Protein AF-A0A383B5S7-F1 (afdb_monomer)

Solvent-accessible surface area (backbone atoms only — not comparable to full-atom values): 5520 Å² total; per-residue (Å²): 138,53,63,57,72,75,46,49,49,57,53,50,50,52,50,54,54,50,56,54,57,73,72,63,53,76,64,63,63,48,42,46,73,76,42,44,67,62,48,50,54,52,50,45,43,49,72,48,50,41,36,50,52,52,53,56,50,54,72,76,43,98,63,57,71,70,56,46,51,51,51,51,54,58,36,68,47,79,88,58,75,65,54,52,56,51,30,49,75,69,70,49,90,120

pLDDT: mean 93.18, std 4.65, range [66.75, 98.19]

Secondary structure (DSSP, 8-state):
--HIIIIIHHHHHHHHHHHHHHT--HHHHHHHHHSHHHHHHHHHIIIIIHHHHHHHHHHHS---HHHHHHHHHHHHSPPPTHHHHHHHHTT---

Foldseek 3Di:
DDCCVPPVVVVVVVVLVVVVVVPDDPVVVVVCVVCVVVVVVVCCCQQPVQLVVLQVVPVPDPDDPVVSVVSNVVSNDDDDPVVVVVCVVVVHDD

Sequence (94 aa):
MNIVTDVILPLALAFIMFVLGLGLTGADFLRVVKQPRDFFVGSFSQIILLPIIAFLLIKIWPVAPELAIGVMIIAAAPGGVTSNLLTSFAKGDV

Radius of gyration: 16.73 Å; Cα contacts (8 Å, |Δi|>4): 33; chains: 1; bounding box: 34×34×36 Å

Mean predicted aligned error: 4.19 Å

Organism: NCBI:txid408172

Structure (mmCIF, N/CA/C/O backbone):
data_AF-A0A383B5S7-F1
#
_entry.id   AF-A0A383B5S7-F1
#
loop_
_atom_site.group_PDB
_atom_site.id
_atom_site.type_symbol
_atom_site.label_atom_id
_atom_site.label_alt_id
_atom_site.label_comp_id
_atom_site.label_asym_id
_atom_site.label_entity_id
_atom_site.label_seq_id
_atom_site.pdbx_PDB_ins_code
_atom_site.Cartn_x
_atom_site.Cartn_y
_atom_site.Cartn_z
_atom_site.occupancy
_atom_site.B_iso_or_equiv
_atom_site.auth_seq_id
_atom_site.auth_comp_id
_atom_site.auth_asym_id
_atom_site.auth_atom_id
_atom_site.pdbx_PDB_model_num
ATOM 1 N N . MET A 1 1 ? 15.971 -20.510 -10.488 1.00 66.75 1 MET A N 1
ATOM 2 C CA . MET A 1 1 ? 15.185 -20.556 -9.242 1.00 66.75 1 MET A CA 1
ATOM 3 C C . MET A 1 1 ? 16.085 -20.084 -8.126 1.00 66.75 1 MET A C 1
ATOM 5 O O . MET A 1 1 ? 17.056 -20.767 -7.813 1.00 66.75 1 MET A O 1
ATOM 9 N N . ASN A 1 2 ? 15.853 -18.874 -7.634 1.00 91.25 2 ASN A N 1
ATOM 10 C CA . ASN A 1 2 ? 16.637 -18.318 -6.542 1.00 91.25 2 ASN A CA 1
ATOM 11 C C . ASN A 1 2 ? 15.798 -18.472 -5.276 1.00 91.25 2 ASN A C 1
ATOM 13 O O . ASN A 1 2 ? 14.760 -17.836 -5.125 1.00 91.25 2 ASN A O 1
ATOM 17 N N . ILE A 1 3 ? 16.239 -19.350 -4.374 1.00 94.62 3 ILE A N 1
ATOM 18 C CA . ILE A 1 3 ? 15.490 -19.695 -3.159 1.00 94.62 3 ILE A CA 1
ATOM 19 C C . ILE A 1 3 ? 15.124 -18.459 -2.325 1.00 94.62 3 ILE A C 1
ATOM 21 O O . ILE A 1 3 ? 14.085 -18.435 -1.667 1.00 94.62 3 ILE A O 1
ATOM 25 N N . VAL A 1 4 ? 15.944 -17.408 -2.396 1.00 94.56 4 VAL A N 1
ATOM 26 C CA . VAL A 1 4 ? 15.700 -16.157 -1.682 1.00 94.56 4 VAL A CA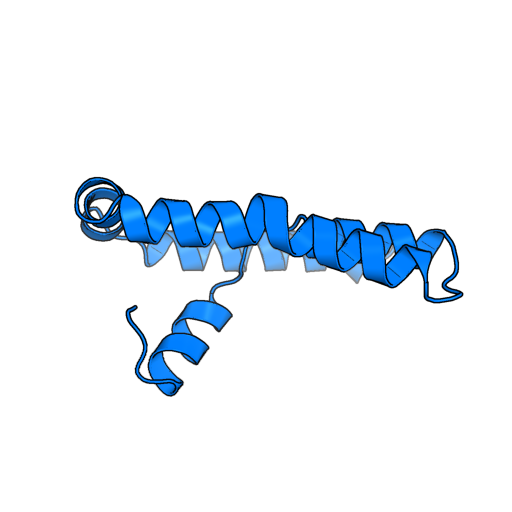 1
ATOM 27 C C . VAL A 1 4 ? 14.458 -15.451 -2.221 1.00 94.56 4 VAL A C 1
ATOM 29 O O . VAL A 1 4 ? 13.559 -15.128 -1.449 1.00 94.56 4 VAL A O 1
ATOM 32 N N . THR A 1 5 ? 14.379 -15.231 -3.534 1.00 93.88 5 THR A N 1
ATOM 33 C CA . THR A 1 5 ? 13.273 -14.484 -4.152 1.00 93.88 5 THR A CA 1
ATOM 34 C C . THR A 1 5 ? 12.003 -15.307 -4.260 1.00 93.88 5 THR A C 1
ATOM 36 O O . THR A 1 5 ? 10.914 -14.766 -4.100 1.00 93.88 5 THR A O 1
ATOM 39 N N . ASP A 1 6 ? 12.145 -16.607 -4.504 1.00 94.25 6 ASP A N 1
ATOM 40 C CA . ASP A 1 6 ? 11.020 -17.457 -4.889 1.00 94.25 6 ASP A CA 1
ATOM 41 C C . ASP A 1 6 ? 10.337 -18.087 -3.663 1.00 94.25 6 ASP A C 1
ATOM 43 O O . ASP A 1 6 ? 9.171 -18.468 -3.734 1.00 94.25 6 ASP A O 1
ATOM 47 N N . VAL A 1 7 ? 11.046 -18.192 -2.529 1.00 94.88 7 VAL A N 1
ATOM 48 C CA . VAL A 1 7 ? 10.544 -18.865 -1.316 1.00 94.88 7 VAL A CA 1
ATOM 49 C C . VAL A 1 7 ? 10.671 -17.983 -0.080 1.00 94.88 7 VAL A C 1
ATOM 51 O O . VAL A 1 7 ? 9.679 -17.747 0.609 1.00 94.88 7 VAL A O 1
ATOM 54 N N . ILE A 1 8 ? 11.872 -17.477 0.210 1.00 96.38 8 ILE A N 1
ATOM 55 C CA . ILE A 1 8 ? 12.130 -16.777 1.476 1.00 96.38 8 ILE A CA 1
ATOM 56 C C . ILE A 1 8 ? 11.373 -15.445 1.535 1.00 96.38 8 ILE A C 1
ATOM 58 O O . ILE A 1 8 ? 10.698 -15.186 2.529 1.00 96.38 8 ILE A O 1
ATOM 62 N N . LEU A 1 9 ? 11.443 -14.616 0.486 1.00 94.88 9 LEU A N 1
ATOM 63 C CA . LEU A 1 9 ? 10.771 -13.310 0.469 1.00 94.88 9 LEU A CA 1
ATOM 64 C C . LEU A 1 9 ? 9.237 -13.418 0.586 1.00 94.88 9 LEU A C 1
ATOM 66 O O . LEU A 1 9 ? 8.680 -12.736 1.450 1.00 94.88 9 LEU A O 1
ATOM 70 N N . PRO A 1 10 ? 8.532 -14.274 -0.186 1.00 94.56 10 PRO A N 1
ATOM 71 C CA . PRO A 1 10 ? 7.089 -14.447 -0.025 1.00 94.56 10 PRO A CA 1
ATOM 72 C C . PRO A 1 10 ? 6.701 -14.958 1.363 1.00 94.56 10 PRO A C 1
ATOM 74 O O . PRO A 1 10 ? 5.738 -14.466 1.949 1.00 94.56 10 PRO A O 1
ATOM 77 N N . LEU A 1 11 ? 7.463 -15.909 1.917 1.00 96.88 11 LEU A N 1
ATOM 78 C CA . LEU A 1 11 ? 7.178 -16.464 3.239 1.00 96.88 11 LEU A CA 1
ATOM 79 C C . LEU A 1 11 ? 7.397 -15.425 4.348 1.00 96.88 11 LEU A C 1
ATOM 81 O O . LEU A 1 11 ? 6.586 -15.325 5.267 1.00 96.88 11 LEU A O 1
ATOM 85 N N . ALA A 1 12 ? 8.449 -14.611 4.235 1.00 94.75 12 ALA A N 1
ATOM 86 C CA . ALA A 1 12 ? 8.696 -13.500 5.145 1.00 94.75 12 ALA A CA 1
ATOM 87 C C . ALA A 1 12 ? 7.574 -12.453 5.069 1.00 94.75 12 ALA A C 1
ATOM 89 O O . ALA A 1 12 ? 7.076 -12.020 6.106 1.00 94.75 12 ALA A O 1
ATOM 90 N N . LEU A 1 13 ? 7.124 -12.090 3.862 1.00 92.19 13 LEU A N 1
ATOM 91 C CA . LEU A 1 13 ? 6.009 -11.158 3.681 1.00 92.19 13 LEU A CA 1
ATOM 92 C C . LEU A 1 13 ? 4.709 -11.715 4.274 1.00 92.19 13 LEU A C 1
ATOM 94 O O . LEU A 1 13 ? 4.008 -10.993 4.981 1.00 92.19 13 LEU A O 1
ATOM 98 N N . ALA A 1 14 ? 4.412 -12.998 4.049 1.00 94.25 14 ALA A N 1
ATOM 99 C CA . ALA A 1 14 ? 3.250 -13.663 4.632 1.00 94.25 14 ALA A CA 1
ATOM 100 C C . ALA A 1 14 ? 3.296 -13.640 6.167 1.00 94.25 14 ALA A C 1
ATOM 102 O O . ALA A 1 14 ? 2.297 -13.322 6.810 1.00 94.25 14 ALA A O 1
ATOM 103 N N . PHE A 1 15 ? 4.465 -13.906 6.757 1.00 95.44 15 PHE A N 1
ATOM 104 C CA . PHE A 1 15 ? 4.657 -13.834 8.203 1.00 95.44 15 PHE A CA 1
ATOM 105 C C . PHE A 1 15 ? 4.477 -12.408 8.747 1.00 95.44 15 PHE A C 1
ATOM 107 O O . PHE A 1 15 ? 3.768 -12.220 9.733 1.00 95.44 15 PHE A O 1
ATOM 114 N N . ILE A 1 16 ? 5.048 -11.394 8.086 1.00 91.06 16 ILE A N 1
ATOM 115 C CA . ILE A 1 16 ? 4.884 -9.981 8.472 1.00 91.06 16 ILE A CA 1
ATOM 116 C C . ILE A 1 16 ? 3.403 -9.581 8.438 1.00 91.06 16 ILE A C 1
ATOM 118 O O . ILE A 1 16 ? 2.910 -8.974 9.388 1.00 91.06 16 ILE A O 1
ATOM 122 N N . MET A 1 17 ? 2.680 -9.954 7.378 1.00 91.56 17 MET A N 1
ATOM 123 C CA . MET A 1 17 ? 1.252 -9.646 7.239 1.00 91.56 17 MET A CA 1
ATOM 124 C C . MET A 1 17 ? 0.392 -10.387 8.268 1.00 91.56 17 MET A C 1
ATOM 126 O O . MET A 1 17 ? -0.575 -9.825 8.778 1.00 91.56 17 MET A O 1
ATOM 130 N N . PHE A 1 18 ? 0.762 -11.617 8.630 1.00 94.12 18 PHE A N 1
ATOM 131 C CA . PHE A 1 18 ? 0.098 -12.365 9.697 1.00 94.12 18 PHE A CA 1
ATOM 132 C C . PHE A 1 18 ? 0.271 -11.689 11.063 1.00 94.12 18 PHE A C 1
ATOM 134 O O . PHE A 1 18 ? -0.715 -11.455 11.760 1.00 94.12 18 PHE A O 1
ATOM 141 N N . VAL A 1 19 ? 1.503 -11.319 11.426 1.00 91.94 19 VAL A N 1
ATOM 142 C CA . VAL A 1 19 ? 1.795 -10.633 12.698 1.00 91.94 19 VAL A CA 1
ATOM 143 C C . VAL A 1 19 ? 1.085 -9.281 12.776 1.00 91.94 19 VAL A C 1
ATOM 145 O O . VAL A 1 19 ? 0.528 -8.947 13.819 1.00 91.94 19 VAL A O 1
ATOM 148 N N . LEU A 1 20 ? 1.042 -8.532 11.671 1.00 89.19 20 LEU A N 1
ATOM 149 C CA . LEU A 1 20 ? 0.266 -7.294 11.563 1.00 89.19 20 LEU A CA 1
ATOM 150 C C . LEU A 1 20 ? -1.216 -7.551 11.862 1.00 89.19 20 LEU A C 1
ATOM 152 O O . LEU A 1 20 ? -1.808 -6.838 12.669 1.00 89.19 20 LEU A O 1
ATOM 156 N N . GLY A 1 21 ? -1.793 -8.596 11.263 1.00 90.44 21 GLY A N 1
ATOM 157 C CA . GLY A 1 21 ? -3.191 -8.971 11.468 1.00 90.44 21 GLY A CA 1
ATOM 158 C C . GLY A 1 21 ? -3.528 -9.325 12.919 1.00 90.44 21 GLY A C 1
ATOM 159 O O . GLY A 1 21 ? -4.597 -8.955 13.394 1.00 90.44 21 GLY A O 1
ATOM 160 N N . LEU A 1 22 ? -2.614 -9.974 13.648 1.00 92.62 22 LEU A N 1
ATOM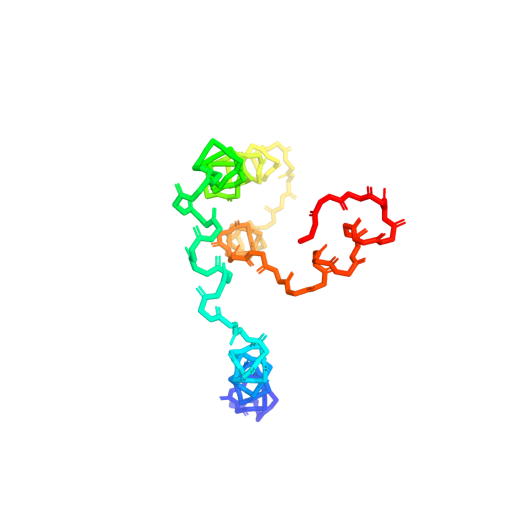 161 C CA . LEU A 1 22 ? -2.795 -10.284 15.075 1.00 92.62 22 LEU A CA 1
ATOM 162 C C . LEU A 1 22 ? -2.867 -9.034 15.966 1.00 92.62 22 LEU A C 1
ATOM 164 O O . LEU A 1 22 ? -3.428 -9.101 17.057 1.00 92.62 22 LEU A O 1
ATOM 168 N N . GLY A 1 23 ? -2.289 -7.915 15.521 1.00 87.56 23 GLY A N 1
ATOM 169 C CA . GLY A 1 23 ? -2.340 -6.638 16.232 1.00 87.56 23 GLY A CA 1
ATOM 170 C C . GLY A 1 23 ? -3.629 -5.846 16.006 1.00 87.56 23 GLY A C 1
ATOM 171 O O . GLY A 1 23 ? -3.846 -4.858 16.704 1.00 87.56 23 GLY A O 1
ATOM 172 N N . LEU A 1 24 ? -4.474 -6.250 15.050 1.00 89.50 24 LEU A N 1
ATOM 173 C CA . LEU A 1 24 ? -5.719 -5.550 14.742 1.00 89.50 24 LEU A CA 1
ATOM 174 C C . LEU A 1 24 ? -6.816 -5.896 15.749 1.00 89.50 24 LEU A C 1
ATOM 176 O O . LEU A 1 24 ? -7.036 -7.050 16.117 1.00 89.50 24 LEU A O 1
ATOM 180 N N . THR A 1 25 ? -7.569 -4.878 16.137 1.00 92.75 25 THR A N 1
ATOM 181 C CA . THR A 1 25 ? -8.715 -4.975 17.034 1.00 92.75 25 THR A CA 1
ATOM 182 C C . THR A 1 25 ? -9.998 -4.590 16.301 1.00 92.75 25 THR A C 1
ATOM 184 O O . THR A 1 25 ? -9.990 -3.870 15.303 1.00 92.75 25 THR A O 1
ATOM 187 N N . GLY A 1 26 ? -11.154 -5.010 16.823 1.00 94.31 26 GLY A N 1
ATOM 188 C CA . GLY A 1 26 ? -12.446 -4.577 16.272 1.00 94.31 26 GLY A CA 1
ATOM 189 C C . GLY A 1 26 ? -12.639 -3.050 16.295 1.00 94.31 26 GLY A C 1
ATOM 190 O O . GLY A 1 26 ? -13.388 -2.509 15.481 1.00 94.31 26 GLY A O 1
ATOM 191 N N . ALA A 1 27 ? -11.944 -2.343 17.194 1.00 92.69 27 ALA A N 1
ATOM 192 C CA . ALA A 1 27 ? -11.996 -0.888 17.286 1.00 92.69 27 ALA A CA 1
ATOM 193 C C . ALA A 1 27 ? -11.361 -0.198 16.068 1.00 92.69 27 ALA A C 1
ATOM 195 O O . ALA A 1 27 ? -11.871 0.841 15.645 1.00 92.69 27 ALA A O 1
ATOM 196 N N . ASP A 1 28 ? -10.328 -0.794 15.466 1.00 90.00 28 ASP A N 1
ATOM 197 C CA . ASP A 1 28 ? -9.641 -0.245 14.289 1.00 90.00 28 ASP A CA 1
ATOM 198 C C . ASP A 1 28 ? -10.578 -0.190 13.077 1.00 90.00 28 ASP A C 1
ATOM 200 O O . ASP A 1 28 ? -10.678 0.824 12.387 1.00 90.00 28 ASP A O 1
ATOM 204 N N . PHE A 1 29 ? -11.372 -1.244 12.874 1.00 91.12 29 PHE A N 1
ATOM 205 C CA . PHE A 1 29 ? -12.391 -1.277 11.821 1.00 91.12 29 PHE A CA 1
ATOM 206 C C . PHE A 1 29 ? -13.540 -0.305 12.099 1.00 91.12 29 PHE A C 1
ATOM 208 O O . PHE A 1 29 ? -14.052 0.344 11.187 1.00 91.12 29 PHE A O 1
ATOM 215 N N . LEU A 1 30 ? -13.936 -0.156 13.366 1.00 94.06 30 LEU A N 1
ATOM 216 C CA . LEU A 1 30 ? -14.979 0.794 13.744 1.00 94.06 30 LEU A CA 1
ATOM 217 C C . LEU A 1 30 ? -14.529 2.249 13.542 1.00 94.06 30 LEU A C 1
ATOM 219 O O . LEU A 1 30 ? -15.357 3.106 13.221 1.00 94.06 30 LEU A O 1
ATOM 223 N N . ARG A 1 31 ? -13.231 2.537 13.697 1.00 90.12 31 ARG A N 1
ATOM 224 C CA . ARG A 1 31 ? -12.653 3.865 13.456 1.00 90.12 31 ARG A CA 1
ATOM 225 C C . ARG A 1 31 ? -12.871 4.323 12.013 1.00 90.12 31 ARG A C 1
ATOM 227 O O . ARG A 1 31 ? -13.251 5.471 11.819 1.00 90.12 31 ARG A O 1
ATOM 234 N N . VAL A 1 32 ? -12.763 3.426 11.030 1.00 91.62 32 VAL A N 1
ATOM 235 C CA . VAL A 1 32 ? -13.038 3.730 9.609 1.00 91.62 32 VAL A CA 1
ATOM 236 C C . VAL A 1 32 ? -14.453 4.283 9.407 1.00 91.62 32 VAL A C 1
ATOM 238 O O . VAL A 1 32 ? -14.655 5.227 8.647 1.00 91.62 32 VAL A O 1
ATOM 241 N N . VAL A 1 33 ? -15.436 3.736 10.126 1.00 92.75 33 VAL A N 1
ATOM 242 C CA . VAL A 1 33 ? -16.836 4.186 10.049 1.00 92.75 33 VAL A CA 1
ATOM 243 C C . VAL A 1 33 ? -17.067 5.464 10.860 1.00 92.75 33 VAL A C 1
ATOM 245 O O . VAL A 1 33 ? -17.871 6.306 10.465 1.00 92.75 33 VAL A O 1
ATOM 248 N N . LYS A 1 34 ? -16.370 5.630 11.991 1.00 94.06 34 LYS A N 1
ATOM 249 C CA . LYS A 1 34 ? -16.492 6.809 12.868 1.00 94.06 34 LYS A CA 1
ATOM 250 C C . LYS A 1 34 ? -15.786 8.051 12.320 1.00 94.06 34 LYS A C 1
ATOM 252 O O . LYS A 1 34 ? -16.255 9.160 12.558 1.00 94.06 34 LYS A O 1
ATOM 257 N N . GLN A 1 35 ? -14.682 7.874 11.600 1.00 92.38 35 GLN A N 1
ATOM 258 C CA . GLN A 1 35 ? -13.865 8.934 11.003 1.00 92.38 35 GLN A CA 1
ATOM 259 C C . GLN A 1 35 ? -13.711 8.707 9.484 1.00 92.38 35 GLN A C 1
ATOM 261 O O . GLN A 1 35 ? -12.600 8.546 8.974 1.00 92.38 35 GLN A O 1
ATOM 266 N N . PRO A 1 36 ? -14.820 8.700 8.718 1.00 93.31 36 PRO A N 1
ATOM 267 C CA . PRO A 1 36 ? -14.789 8.324 7.305 1.00 93.31 36 PRO A CA 1
ATOM 268 C C . PRO A 1 36 ? -14.018 9.336 6.459 1.00 93.31 36 PRO A C 1
ATOM 270 O O . PRO A 1 36 ? -13.357 8.964 5.495 1.00 93.31 36 PRO A O 1
ATOM 273 N N . ARG A 1 37 ? -14.070 10.624 6.825 1.00 94.81 37 ARG A N 1
ATOM 274 C CA . ARG A 1 37 ? -13.354 11.684 6.109 1.00 94.81 37 ARG A CA 1
ATOM 275 C C . ARG A 1 37 ? -11.852 11.412 6.083 1.00 94.81 37 ARG A C 1
ATOM 277 O O . ARG A 1 37 ? -11.254 11.473 5.014 1.00 94.81 37 ARG A O 1
ATOM 284 N N . ASP A 1 38 ? -11.270 11.081 7.229 1.00 91.94 38 ASP A N 1
ATOM 285 C CA . ASP A 1 38 ? -9.824 10.896 7.356 1.00 91.94 38 ASP A CA 1
ATOM 286 C C . ASP A 1 38 ? -9.380 9.626 6.616 1.00 91.94 38 ASP A C 1
ATOM 288 O O . ASP A 1 38 ? -8.409 9.651 5.856 1.00 91.94 38 ASP A O 1
ATOM 292 N N . PHE A 1 39 ? -10.178 8.556 6.709 1.00 92.56 39 PHE A N 1
ATOM 293 C CA . PHE A 1 39 ? -9.982 7.337 5.926 1.00 92.56 39 PHE A CA 1
ATOM 294 C C . PHE A 1 39 ? -10.019 7.585 4.411 1.00 92.56 39 PHE A C 1
ATOM 296 O O . PHE A 1 39 ? -9.134 7.114 3.693 1.00 92.56 39 PHE A O 1
ATOM 303 N N . PHE A 1 40 ? -11.020 8.311 3.901 1.00 95.12 40 PHE A N 1
ATOM 304 C CA . PHE A 1 40 ? -11.148 8.561 2.462 1.00 95.12 40 PHE A CA 1
ATOM 305 C C . PHE A 1 40 ? -10.041 9.469 1.936 1.00 95.12 40 PHE A C 1
ATOM 307 O O . PHE A 1 40 ? -9.525 9.211 0.851 1.00 95.12 40 PHE A O 1
ATOM 314 N N . VAL A 1 41 ? -9.638 10.490 2.696 1.00 95.69 41 VAL A N 1
ATOM 315 C CA . VAL A 1 41 ? -8.505 11.350 2.325 1.00 95.69 41 VAL A CA 1
ATOM 316 C C . VAL A 1 41 ? -7.219 10.526 2.234 1.00 95.69 41 VAL A C 1
ATOM 318 O O . VAL A 1 41 ? -6.508 10.622 1.229 1.00 95.69 41 VAL A O 1
ATOM 321 N N . GLY A 1 42 ? -6.942 9.677 3.229 1.00 93.50 42 GLY A N 1
ATOM 322 C CA . GLY A 1 42 ? -5.777 8.789 3.217 1.00 93.50 42 GLY A CA 1
ATOM 323 C C . GLY A 1 42 ? -5.819 7.784 2.065 1.00 93.50 42 GLY A C 1
ATOM 324 O O . GLY A 1 42 ? -4.871 7.683 1.289 1.00 93.50 42 GLY A O 1
ATOM 325 N N . SER A 1 43 ? -6.952 7.102 1.888 1.00 93.75 43 SER A N 1
ATOM 326 C CA . SER A 1 43 ? -7.135 6.085 0.845 1.00 93.75 43 SER A CA 1
ATOM 327 C C . SER A 1 43 ? -7.043 6.672 -0.562 1.00 93.75 43 SER A C 1
ATOM 329 O O . SER A 1 43 ? -6.384 6.098 -1.424 1.00 93.75 43 SER A O 1
ATOM 331 N N . PHE A 1 44 ? -7.648 7.838 -0.801 1.00 96.62 44 PHE A N 1
ATOM 332 C CA . PHE A 1 44 ? -7.534 8.540 -2.079 1.00 96.62 44 PHE A CA 1
ATOM 333 C C . PHE A 1 44 ? -6.087 8.959 -2.356 1.00 96.62 44 PHE A C 1
ATOM 335 O O . PHE A 1 44 ? -5.583 8.771 -3.465 1.00 96.62 44 PHE A O 1
ATOM 342 N N . SER A 1 45 ? -5.394 9.477 -1.339 1.00 95.94 45 SER A N 1
ATOM 343 C CA . SER A 1 45 ? -3.991 9.873 -1.477 1.00 95.94 45 SER A CA 1
ATOM 344 C C . SER A 1 45 ? -3.091 8.674 -1.801 1.00 95.94 45 SER A C 1
ATOM 346 O O . SER A 1 45 ? -2.210 8.779 -2.651 1.00 95.94 45 SER A O 1
ATOM 348 N N . GLN A 1 46 ? -3.344 7.516 -1.189 1.00 95.75 46 GLN A N 1
ATOM 349 C CA . GLN A 1 46 ? -2.557 6.304 -1.420 1.00 95.75 46 GLN A CA 1
ATOM 350 C C . GLN A 1 46 ? -2.865 5.644 -2.769 1.00 95.75 46 GLN A C 1
ATOM 352 O O . GLN A 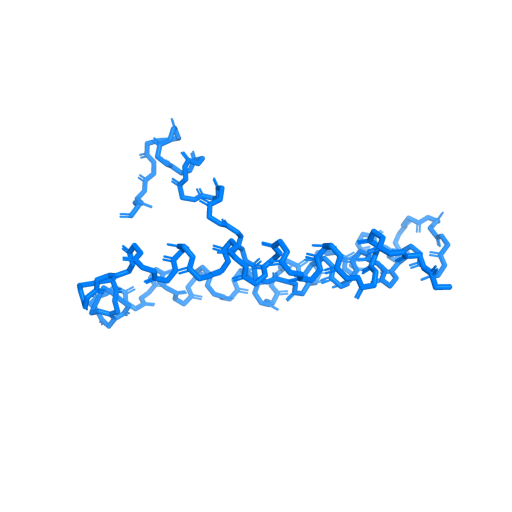1 46 ? -1.949 5.268 -3.488 1.00 95.75 46 GLN A O 1
ATOM 357 N N . ILE A 1 47 ? -4.143 5.474 -3.114 1.00 95.50 47 ILE A N 1
ATOM 358 C CA . ILE A 1 47 ? -4.559 4.657 -4.267 1.00 95.50 47 ILE A CA 1
ATOM 359 C C . ILE A 1 47 ? -4.528 5.461 -5.571 1.00 95.50 47 ILE A C 1
ATOM 361 O O . ILE A 1 47 ? -4.321 4.891 -6.638 1.00 95.50 47 ILE A O 1
ATOM 365 N N . ILE A 1 48 ? -4.740 6.778 -5.505 1.00 96.81 48 ILE A N 1
ATOM 366 C CA . ILE A 1 48 ? -4.866 7.630 -6.694 1.00 96.81 48 ILE A CA 1
ATOM 367 C C . ILE A 1 48 ? -3.699 8.604 -6.788 1.00 96.81 48 ILE A C 1
ATOM 369 O O . ILE A 1 48 ? -2.961 8.592 -7.774 1.00 96.81 48 ILE A O 1
ATOM 373 N N . LEU A 1 49 ? -3.513 9.446 -5.768 1.00 97.88 49 LEU A N 1
ATOM 374 C CA . LEU A 1 49 ? -2.543 10.538 -5.843 1.00 97.88 49 LEU A CA 1
ATOM 375 C C . LEU A 1 49 ? -1.106 10.011 -5.975 1.00 97.88 49 LEU A C 1
ATOM 377 O O . LEU A 1 49 ? -0.374 10.465 -6.853 1.00 97.88 49 LEU A O 1
ATOM 381 N N . LEU A 1 50 ? -0.714 9.034 -5.154 1.00 97.62 50 LEU A N 1
ATOM 382 C CA . LEU A 1 50 ? 0.637 8.472 -5.170 1.00 97.62 50 LEU A CA 1
ATOM 383 C C . LEU A 1 50 ? 0.987 7.793 -6.514 1.00 97.62 50 LEU A C 1
ATOM 385 O O . LEU A 1 50 ? 2.021 8.155 -7.082 1.00 97.62 50 LEU A O 1
ATOM 389 N N . PRO A 1 51 ? 0.157 6.900 -7.095 1.00 97.69 51 PRO A N 1
ATOM 390 C CA . PRO A 1 51 ? 0.413 6.354 -8.428 1.00 97.69 51 PRO A CA 1
ATOM 391 C C . PRO A 1 51 ? 0.473 7.407 -9.536 1.00 97.69 51 PRO A C 1
ATOM 393 O O . PRO A 1 51 ? 1.304 7.285 -10.434 1.00 97.69 51 PRO A O 1
ATOM 396 N N . ILE A 1 52 ? -0.354 8.458 -9.478 1.00 98.19 52 ILE A N 1
ATOM 397 C CA . ILE A 1 52 ? -0.289 9.562 -10.449 1.00 98.19 52 ILE A CA 1
ATOM 398 C C . ILE A 1 52 ? 1.051 10.291 -10.335 1.00 98.19 52 ILE A C 1
ATOM 400 O O . ILE A 1 52 ? 1.705 10.521 -11.351 1.00 98.19 52 ILE A O 1
ATOM 404 N N . ILE A 1 53 ? 1.488 10.621 -9.118 1.00 97.88 53 ILE A N 1
ATOM 405 C CA . ILE A 1 53 ? 2.785 11.269 -8.889 1.00 97.88 53 ILE A CA 1
ATOM 406 C C . ILE A 1 53 ? 3.916 10.382 -9.418 1.00 97.88 53 ILE A C 1
ATOM 408 O O . ILE A 1 53 ? 4.761 10.860 -10.173 1.00 97.88 53 ILE A O 1
ATOM 412 N N . ALA A 1 54 ? 3.909 9.090 -9.086 1.00 97.56 54 ALA A N 1
ATOM 413 C CA . ALA A 1 54 ? 4.905 8.138 -9.567 1.00 97.56 54 ALA A CA 1
ATOM 414 C C . ALA A 1 54 ? 4.934 8.067 -11.103 1.00 97.56 54 ALA A C 1
ATOM 416 O O . ALA A 1 54 ? 6.008 8.148 -11.699 1.00 97.56 54 ALA A O 1
ATOM 417 N N . PHE A 1 55 ? 3.765 8.004 -11.748 1.00 97.56 55 PHE A N 1
ATOM 418 C CA . PHE A 1 55 ? 3.640 7.992 -13.205 1.00 97.56 55 PHE A CA 1
ATOM 419 C C . PHE A 1 55 ? 4.195 9.268 -13.854 1.00 97.56 55 PHE A C 1
ATOM 421 O O . PHE A 1 55 ? 4.908 9.204 -14.858 1.00 97.56 55 PHE A O 1
ATOM 428 N N . LEU A 1 56 ? 3.895 10.435 -13.282 1.00 97.75 56 LEU A N 1
ATOM 429 C CA . LEU A 1 56 ? 4.423 11.708 -13.769 1.00 97.75 56 LEU A CA 1
ATOM 430 C C . LEU A 1 56 ? 5.951 11.764 -13.637 1.00 97.75 56 LEU A C 1
ATOM 432 O O . LEU A 1 56 ? 6.620 12.200 -14.573 1.00 97.75 56 LEU A O 1
ATOM 436 N N . LEU A 1 57 ? 6.508 11.269 -12.527 1.00 96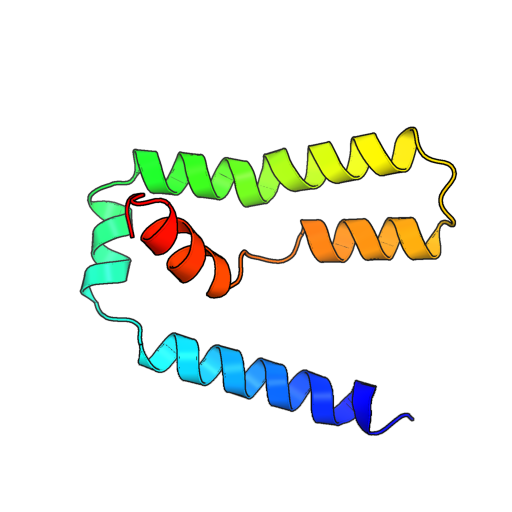.56 57 LEU A N 1
ATOM 437 C CA . LEU A 1 57 ? 7.956 11.217 -12.303 1.00 96.56 57 LEU A CA 1
ATOM 438 C C . LEU A 1 57 ? 8.671 10.326 -13.329 1.00 96.56 57 LEU A C 1
ATOM 440 O O . LEU A 1 57 ? 9.656 10.756 -13.927 1.00 96.56 57 LEU A O 1
ATOM 444 N N . ILE A 1 58 ? 8.166 9.119 -13.596 1.00 97.12 58 ILE A N 1
ATOM 445 C CA . ILE A 1 58 ? 8.789 8.217 -14.585 1.00 97.12 58 ILE A CA 1
ATOM 446 C C . ILE A 1 58 ? 8.631 8.710 -16.030 1.00 97.12 58 ILE A C 1
ATOM 448 O O . ILE A 1 58 ? 9.374 8.274 -16.903 1.00 97.12 58 ILE A O 1
ATOM 452 N N . LYS A 1 59 ? 7.676 9.608 -16.309 1.00 95.00 59 LYS A N 1
ATOM 453 C CA . LYS A 1 59 ? 7.511 10.222 -17.636 1.00 95.00 59 LYS A CA 1
ATOM 454 C C . LYS A 1 59 ? 8.556 11.291 -17.934 1.00 95.00 59 LYS A C 1
ATOM 456 O O . LYS A 1 59 ? 8.905 11.467 -19.099 1.00 95.00 59 LYS A O 1
ATOM 461 N N . ILE A 1 60 ? 9.017 12.010 -16.913 1.00 96.50 60 ILE A N 1
ATOM 462 C CA . ILE A 1 60 ? 10.015 13.078 -17.064 1.00 96.50 60 ILE A CA 1
ATOM 463 C C . ILE A 1 60 ? 11.445 12.577 -16.853 1.00 96.50 60 ILE A C 1
ATOM 465 O O . ILE A 1 60 ? 12.383 13.171 -17.380 1.00 96.50 60 ILE A O 1
ATOM 469 N N . TRP A 1 61 ? 11.626 11.493 -16.095 1.00 94.75 61 TRP A N 1
ATOM 470 C CA . TRP A 1 61 ? 12.942 10.930 -15.821 1.00 94.75 61 TRP A CA 1
ATOM 471 C C . TRP A 1 61 ? 13.326 9.886 -16.879 1.00 94.75 61 TRP A C 1
ATOM 473 O O . TRP A 1 61 ? 12.518 9.002 -17.168 1.00 94.75 61 TRP A O 1
ATOM 483 N N . PRO A 1 62 ? 14.552 9.913 -17.434 1.00 92.81 62 PRO A N 1
ATOM 484 C CA . PRO A 1 62 ? 15.014 8.897 -18.378 1.00 92.81 62 PRO A CA 1
ATOM 485 C C . PRO A 1 62 ? 15.366 7.594 -17.639 1.00 92.81 62 PRO A C 1
ATOM 487 O O . PRO A 1 62 ? 16.535 7.277 -17.425 1.00 92.81 62 PRO A O 1
ATOM 490 N N . VAL A 1 63 ? 14.349 6.854 -17.198 1.00 94.81 63 VAL A N 1
ATOM 491 C CA . VAL A 1 63 ? 14.486 5.533 -16.565 1.00 94.81 63 VAL A CA 1
ATOM 492 C C . VAL A 1 63 ? 14.238 4.413 -17.574 1.00 94.81 63 VAL A C 1
ATOM 494 O O . VAL A 1 63 ? 13.442 4.558 -18.501 1.00 94.81 63 VAL A O 1
ATOM 497 N N . ALA A 1 64 ? 14.907 3.276 -17.383 1.00 97.00 64 ALA A N 1
ATOM 498 C CA . ALA A 1 64 ? 14.657 2.085 -18.188 1.00 97.00 64 ALA A CA 1
ATOM 499 C C . ALA A 1 64 ? 13.207 1.582 -17.989 1.00 97.00 64 ALA A C 1
ATOM 501 O O . ALA A 1 64 ? 12.681 1.698 -16.873 1.00 97.00 64 ALA A O 1
ATOM 502 N N . PRO A 1 65 ? 12.552 1.014 -19.021 1.00 94.88 65 PRO A N 1
ATOM 503 C CA . PRO A 1 65 ? 11.166 0.548 -18.926 1.00 94.88 65 PRO A CA 1
ATOM 504 C C . PRO A 1 65 ? 10.914 -0.427 -17.768 1.00 94.88 65 PRO A C 1
ATOM 506 O O . PRO A 1 65 ? 9.875 -0.365 -17.114 1.00 94.88 65 PRO A O 1
ATOM 509 N N . GLU A 1 66 ? 11.879 -1.290 -17.462 1.00 96.44 66 GLU A N 1
ATOM 510 C CA . GLU A 1 66 ? 11.796 -2.284 -16.390 1.00 96.44 66 GLU A CA 1
ATOM 511 C C . GLU A 1 66 ? 11.748 -1.612 -15.010 1.00 96.44 66 GLU A C 1
ATOM 513 O O . GLU A 1 66 ? 10.966 -2.002 -14.142 1.00 96.44 66 GLU A O 1
ATOM 518 N N . LEU A 1 67 ? 12.540 -0.550 -14.824 1.00 96.19 67 LEU A N 1
ATOM 519 C CA . LEU A 1 67 ? 12.541 0.252 -13.599 1.00 96.19 67 LEU A CA 1
ATOM 520 C C . LEU A 1 67 ? 11.253 1.062 -13.466 1.00 96.19 67 LEU A C 1
ATOM 522 O O . LEU A 1 67 ? 10.702 1.143 -12.372 1.00 96.19 67 LEU A O 1
ATOM 526 N N . ALA A 1 68 ? 10.742 1.619 -14.567 1.00 96.81 68 ALA A N 1
ATOM 527 C CA . ALA A 1 68 ? 9.460 2.319 -14.577 1.00 96.81 68 ALA A CA 1
ATOM 528 C C . ALA A 1 68 ? 8.311 1.409 -14.110 1.00 96.81 68 ALA A C 1
ATOM 530 O O . ALA A 1 68 ? 7.507 1.817 -13.272 1.00 96.81 68 ALA A O 1
ATOM 531 N N . ILE A 1 69 ? 8.269 0.159 -14.585 1.00 96.94 69 ILE A N 1
ATOM 532 C CA . ILE A 1 69 ? 7.298 -0.840 -14.115 1.00 96.94 69 ILE A CA 1
ATOM 533 C C . ILE A 1 69 ? 7.500 -1.117 -12.620 1.00 96.94 69 ILE A C 1
ATOM 535 O O . ILE A 1 69 ? 6.528 -1.108 -11.867 1.00 96.94 69 ILE A O 1
ATOM 539 N N . GLY A 1 70 ? 8.746 -1.300 -12.172 1.00 96.75 70 GLY A N 1
ATOM 540 C CA . GLY A 1 70 ? 9.064 -1.497 -10.755 1.00 96.75 70 GLY A CA 1
ATOM 541 C C . GLY A 1 70 ? 8.567 -0.355 -9.861 1.00 96.75 70 GLY A C 1
ATOM 542 O O . GLY A 1 70 ? 7.939 -0.606 -8.833 1.00 96.75 70 GLY A O 1
ATOM 543 N N . VAL A 1 71 ? 8.766 0.898 -10.279 1.00 97.00 71 VAL A N 1
ATOM 544 C CA . VAL A 1 71 ? 8.267 2.086 -9.565 1.00 97.00 71 VAL A CA 1
ATOM 545 C C . VAL A 1 71 ? 6.742 2.078 -9.482 1.00 97.00 71 VAL A C 1
ATOM 547 O O . VAL A 1 71 ? 6.192 2.331 -8.412 1.00 97.00 71 VAL A O 1
ATOM 550 N N . MET A 1 72 ? 6.050 1.740 -10.573 1.00 97.44 72 MET A N 1
ATOM 551 C CA . MET A 1 72 ? 4.587 1.657 -10.569 1.00 97.44 72 MET A CA 1
ATOM 552 C C . MET A 1 72 ? 4.063 0.529 -9.672 1.00 97.44 72 MET A C 1
ATOM 554 O O . MET A 1 72 ? 3.066 0.732 -8.984 1.00 97.44 72 MET A O 1
ATOM 558 N N . ILE A 1 73 ? 4.740 -0.625 -9.624 1.00 96.50 73 ILE A N 1
ATOM 559 C CA . ILE A 1 73 ? 4.393 -1.726 -8.707 1.00 96.50 73 ILE A CA 1
ATOM 560 C C . ILE A 1 73 ? 4.524 -1.269 -7.250 1.00 96.50 73 ILE A C 1
ATOM 562 O O . ILE A 1 73 ? 3.622 -1.514 -6.452 1.00 96.50 73 ILE A O 1
ATOM 566 N N . ILE A 1 74 ? 5.613 -0.575 -6.907 1.00 94.94 74 ILE A N 1
ATOM 567 C CA . ILE A 1 74 ? 5.827 -0.043 -5.554 1.00 94.94 74 ILE A CA 1
ATOM 568 C C . ILE A 1 74 ? 4.768 1.012 -5.213 1.00 94.94 74 ILE A C 1
ATOM 570 O O . ILE A 1 74 ? 4.204 0.976 -4.125 1.00 94.94 74 ILE A O 1
ATOM 574 N N . ALA A 1 75 ? 4.464 1.929 -6.135 1.00 96.38 75 ALA A N 1
ATOM 575 C CA . ALA A 1 75 ? 3.475 2.984 -5.912 1.00 96.38 75 ALA A CA 1
ATOM 576 C C . ALA A 1 75 ? 2.044 2.444 -5.754 1.00 96.38 75 ALA A C 1
ATOM 578 O O . ALA A 1 75 ? 1.246 3.036 -5.033 1.00 96.38 75 ALA A O 1
A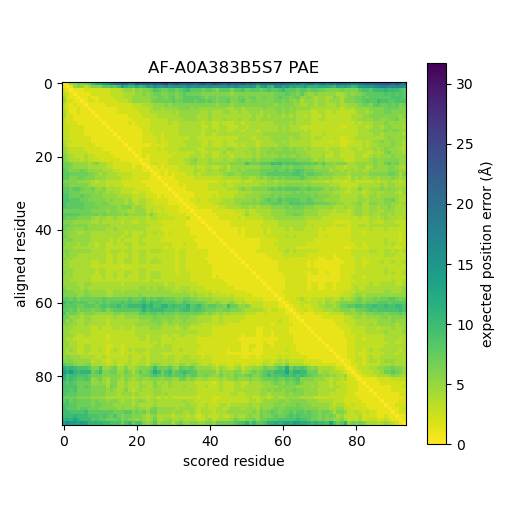TOM 579 N N . ALA A 1 76 ? 1.720 1.330 -6.417 1.00 95.56 76 ALA A N 1
ATOM 580 C CA . ALA A 1 76 ? 0.430 0.655 -6.294 1.00 95.56 76 ALA A CA 1
ATOM 581 C C . ALA A 1 76 ? 0.316 -0.219 -5.032 1.00 95.56 76 ALA A C 1
ATOM 583 O O . ALA A 1 76 ? -0.785 -0.649 -4.683 1.00 95.56 76 ALA A O 1
ATOM 584 N N . ALA A 1 77 ? 1.429 -0.507 -4.351 1.00 93.25 77 ALA A N 1
ATOM 585 C CA . ALA A 1 77 ? 1.408 -1.282 -3.121 1.00 93.25 77 ALA A CA 1
ATOM 586 C C . ALA A 1 77 ? 0.742 -0.485 -1.976 1.00 93.25 77 ALA A C 1
ATOM 588 O O . ALA A 1 77 ? 0.863 0.744 -1.901 1.00 93.25 77 ALA A O 1
ATOM 589 N N . PRO A 1 78 ? 0.026 -1.162 -1.058 1.00 91.25 78 PRO A N 1
ATOM 590 C CA . PRO A 1 78 ? -0.535 -0.507 0.117 1.00 91.25 78 PRO A CA 1
ATOM 591 C C . PRO A 1 78 ? 0.572 -0.003 1.055 1.00 91.25 78 PRO A C 1
ATOM 593 O O . PRO A 1 78 ? 1.697 -0.506 1.049 1.00 91.25 78 PRO A O 1
ATOM 596 N N . GLY A 1 79 ? 0.237 0.979 1.897 1.00 86.12 79 GLY A N 1
ATOM 597 C CA . GLY A 1 79 ? 1.140 1.462 2.942 1.00 86.12 79 GLY A CA 1
ATOM 598 C C . GLY A 1 79 ? 1.512 0.354 3.935 1.00 86.12 79 GLY A C 1
ATOM 599 O O . GLY A 1 79 ? 0.688 -0.494 4.274 1.00 86.12 79 GLY A O 1
ATOM 600 N N . GLY A 1 80 ? 2.765 0.347 4.395 1.00 82.50 80 G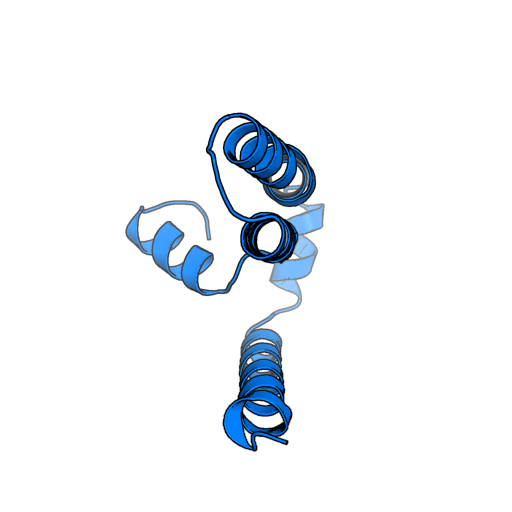LY A N 1
ATOM 601 C CA . GLY A 1 80 ? 3.262 -0.622 5.378 1.00 82.50 80 GLY A CA 1
ATOM 602 C C . GLY A 1 80 ? 3.173 -0.113 6.819 1.00 82.50 80 GLY A C 1
ATOM 603 O O . GLY A 1 80 ? 3.174 1.088 7.049 1.00 82.50 80 GLY A O 1
ATOM 604 N N . VAL A 1 81 ? 3.210 -1.017 7.805 1.00 78.19 81 VAL A N 1
ATOM 605 C CA . VAL A 1 81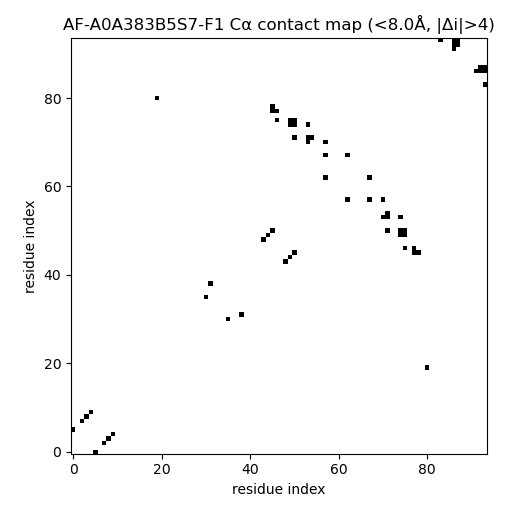 ? 3.148 -0.708 9.259 1.00 78.19 81 VAL A CA 1
ATOM 606 C C . VAL A 1 81 ? 4.164 0.310 9.761 1.00 78.19 81 VAL A C 1
ATOM 608 O O . VAL A 1 81 ? 3.930 0.971 10.771 1.00 78.19 81 VAL A O 1
ATOM 611 N N . THR A 1 82 ? 5.284 0.467 9.058 1.00 85.94 82 THR A N 1
ATOM 612 C CA . THR A 1 82 ? 6.269 1.505 9.360 1.00 85.94 82 THR A CA 1
ATOM 613 C C . THR A 1 82 ? 5.645 2.903 9.324 1.00 85.94 82 THR A C 1
ATOM 615 O O . THR A 1 82 ? 6.072 3.754 10.099 1.00 85.94 82 THR A O 1
ATOM 618 N N . SER A 1 83 ? 4.601 3.143 8.516 1.00 88.12 83 SER A N 1
ATOM 619 C CA . SER A 1 83 ? 3.882 4.422 8.513 1.00 88.12 83 SER A CA 1
ATOM 620 C C . SER A 1 83 ? 3.294 4.751 9.880 1.00 88.12 83 SER A C 1
ATOM 622 O O . SER A 1 83 ? 3.441 5.877 10.330 1.00 88.12 83 SER A O 1
ATOM 624 N N . ASN A 1 84 ? 2.706 3.778 10.583 1.00 86.62 84 ASN A N 1
ATOM 625 C CA . ASN A 1 84 ? 2.083 4.010 11.891 1.00 86.62 84 ASN A CA 1
ATOM 626 C C . ASN A 1 84 ? 3.129 4.423 12.935 1.00 86.62 84 ASN A C 1
ATOM 628 O O . ASN A 1 84 ? 2.905 5.346 13.718 1.00 86.62 84 ASN A O 1
ATOM 632 N N . LEU A 1 85 ? 4.306 3.787 12.899 1.00 87.69 85 LEU A N 1
ATOM 633 C CA . LEU A 1 85 ? 5.434 4.151 13.756 1.00 87.69 85 LEU A CA 1
ATOM 634 C C . LEU A 1 85 ? 5.944 5.567 13.446 1.00 87.69 85 LEU A C 1
ATOM 636 O O . LEU A 1 85 ? 6.153 6.362 14.361 1.00 87.69 85 LEU A O 1
ATOM 640 N N . LEU A 1 86 ? 6.116 5.896 12.162 1.00 93.31 86 LEU A N 1
ATOM 641 C CA . LEU A 1 86 ? 6.573 7.222 11.738 1.00 93.31 86 LEU A CA 1
ATOM 642 C C . LEU A 1 86 ? 5.561 8.317 12.094 1.00 93.31 86 LEU A C 1
ATOM 644 O O . LEU A 1 86 ? 5.963 9.371 12.583 1.00 93.31 86 LEU A O 1
ATOM 648 N N . THR A 1 87 ? 4.263 8.061 11.924 1.00 93.38 87 THR A N 1
ATOM 649 C CA . THR A 1 87 ? 3.194 8.978 12.339 1.00 93.38 87 THR A CA 1
ATOM 650 C C . THR A 1 87 ? 3.233 9.214 13.846 1.00 93.38 87 THR A C 1
ATOM 652 O O . THR A 1 87 ? 3.174 10.363 14.279 1.00 93.38 87 THR A O 1
ATOM 655 N N . SER A 1 88 ? 3.432 8.162 14.647 1.00 92.50 88 SER A N 1
ATOM 656 C CA . SER A 1 88 ? 3.594 8.285 16.101 1.00 92.50 88 SER A CA 1
ATOM 657 C C . SER A 1 88 ? 4.787 9.173 16.476 1.00 92.50 88 SER A C 1
ATOM 659 O O . SER A 1 88 ? 4.651 10.093 17.284 1.00 92.50 88 SER A O 1
ATOM 661 N N . PHE A 1 89 ? 5.945 8.975 15.835 1.00 94.88 89 PHE A N 1
ATOM 662 C CA . PHE A 1 89 ? 7.131 9.816 16.052 1.00 94.88 89 PHE A CA 1
ATOM 663 C C . PHE A 1 89 ? 6.920 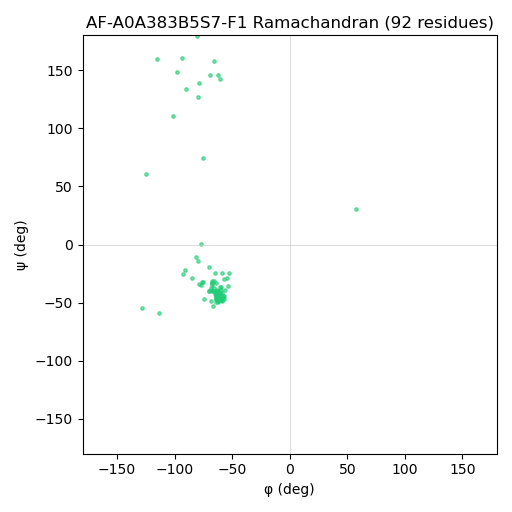11.266 15.614 1.00 94.88 89 PHE A C 1
ATOM 665 O O . PHE A 1 89 ? 7.429 12.186 16.256 1.00 94.88 89 PHE A O 1
ATOM 672 N N . ALA A 1 90 ? 6.126 11.481 14.567 1.00 96.69 90 ALA A N 1
ATOM 673 C CA . ALA A 1 90 ? 5.713 12.803 14.114 1.00 96.69 90 ALA A CA 1
ATOM 674 C C . ALA A 1 90 ? 4.606 13.435 14.984 1.00 96.69 90 ALA A C 1
ATOM 676 O O . ALA A 1 90 ? 4.196 14.559 14.701 1.00 96.69 90 ALA A O 1
ATOM 677 N N . LYS A 1 91 ? 4.135 12.750 16.041 1.00 94.44 91 LYS A N 1
ATOM 678 C CA . LYS A 1 91 ? 2.984 13.147 16.877 1.00 94.44 91 LYS A CA 1
ATOM 679 C C . LYS A 1 91 ? 1.686 13.328 16.075 1.00 94.44 91 LYS A C 1
ATOM 681 O O . LYS A 1 91 ? 0.859 14.170 16.417 1.00 94.44 91 LYS A O 1
ATOM 686 N N . GLY A 1 92 ? 1.537 12.570 14.991 1.00 89.38 92 GLY A N 1
ATOM 687 C CA . GLY A 1 92 ? 0.304 12.493 14.215 1.00 89.38 92 GLY A CA 1
ATOM 688 C C . GLY A 1 92 ? -0.728 11.556 14.848 1.00 89.38 92 GLY A C 1
ATOM 689 O O . GLY A 1 92 ? -0.480 10.950 15.890 1.00 89.38 92 GLY A O 1
ATOM 690 N N . ASP A 1 93 ? -1.886 11.447 14.200 1.00 86.62 93 ASP A N 1
ATOM 691 C CA . ASP A 1 93 ? 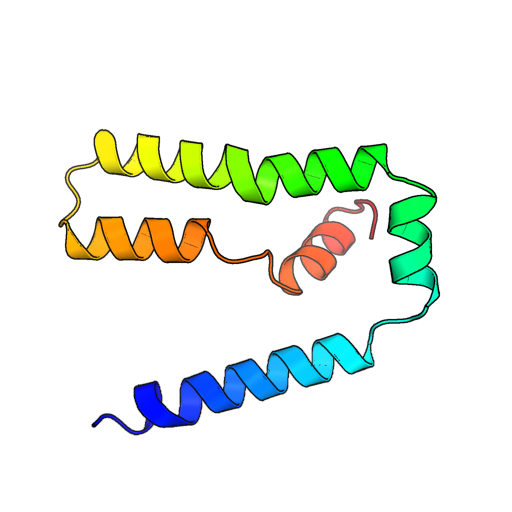-2.978 10.565 14.625 1.00 86.62 93 ASP A CA 1
ATOM 692 C C . ASP A 1 93 ? -2.698 9.112 14.204 1.00 86.62 93 ASP A C 1
ATOM 694 O O . ASP A 1 93 ? -2.392 8.861 13.034 1.00 86.62 93 ASP A O 1
ATOM 698 N N . VAL A 1 94 ? -2.761 8.176 15.160 1.00 81.19 94 VAL A N 1
ATOM 699 C CA . VAL A 1 94 ? -2.450 6.743 14.982 1.00 81.19 94 VAL A CA 1
ATOM 700 C C . VAL A 1 94 ? -3.676 5.885 15.244 1.00 81.19 94 VAL A C 1
ATOM 702 O O . VAL A 1 94 ? -4.350 6.016 16.296 1.00 81.19 94 VAL A O 1
#

InterPro domains:
  IPR002657 Bile acid:sodium symporter/arsenical resistance protein Acr3 [PF01758] (10-94)
  IPR004710 Bile acid:sodium symporter [PTHR10361] (3-94)
  IPR038770 Sodium/solute symporter superfamily [G3DSA:1.20.1530.20] (2-94)